Protein AF-A0A8J2LEB0-F1 (afdb_monomer_lite)

Secondary structure (DSSP, 8-state):
-------SSS-HHHHHHHHHHHTHHHHHHHHHH-GGGGGGPPPHHHHHHHHHHHHHH-

Structure (mmCIF, N/CA/C/O backbone):
data_AF-A0A8J2LEB0-F1
#
_entry.id   AF-A0A8J2LEB0-F1
#
loop_
_atom_site.group_PDB
_atom_site.id
_atom_site.type_symbol
_atom_site.label_atom_id
_atom_site.label_alt_id
_atom_site.label_comp_id
_atom_site.label_asym_id
_atom_site.label_entity_id
_atom_site.label_seq_id
_atom_site.pdbx_PDB_ins_code
_atom_site.Cartn_x
_atom_site.Cartn_y
_atom_site.Cartn_z
_atom_site.occupancy
_atom_site.B_iso_or_equiv
_atom_site.auth_seq_id
_atom_site.auth_comp_id
_atom_site.auth_asym_id
_atom_site.auth_atom_id
_atom_site.pdbx_PDB_model_num
ATOM 1 N N . MET A 1 1 ? 10.990 -2.885 -25.496 1.00 37.41 1 MET A N 1
ATOM 2 C CA . MET A 1 1 ? 11.161 -3.816 -24.364 1.00 37.41 1 MET A CA 1
ATOM 3 C C . MET A 1 1 ? 12.336 -3.293 -23.554 1.00 37.41 1 MET A C 1
ATOM 5 O O . MET A 1 1 ? 13.473 -3.507 -23.950 1.00 37.41 1 MET A O 1
ATOM 9 N N . LEU A 1 2 ? 12.065 -2.463 -22.544 1.00 43.34 2 LEU A N 1
ATOM 10 C CA . LEU A 1 2 ? 13.106 -1.956 -21.650 1.00 43.34 2 LEU A CA 1
ATOM 11 C C . LEU A 1 2 ? 13.567 -3.135 -20.794 1.00 43.34 2 LEU A C 1
ATOM 13 O O . LEU A 1 2 ? 12.767 -3.761 -20.104 1.00 43.34 2 LEU A O 1
ATOM 17 N N . ILE A 1 3 ? 14.836 -3.507 -20.924 1.00 48.91 3 ILE A N 1
ATOM 18 C CA . ILE A 1 3 ? 15.445 -4.529 -20.078 1.00 48.91 3 ILE A CA 1
ATOM 19 C C . ILE A 1 3 ? 15.486 -3.930 -18.668 1.00 48.91 3 ILE A C 1
ATOM 21 O O . ILE A 1 3 ? 16.102 -2.888 -18.464 1.00 48.91 3 ILE A O 1
ATOM 25 N N . SER A 1 4 ? 14.784 -4.544 -17.711 1.00 53.81 4 SER A N 1
ATOM 26 C CA . SER A 1 4 ? 14.832 -4.123 -16.309 1.00 53.81 4 SER A CA 1
ATOM 27 C C . SER A 1 4 ? 16.248 -4.355 -15.780 1.00 53.81 4 SER A C 1
ATOM 29 O O . SER A 1 4 ? 16.631 -5.483 -15.472 1.00 53.81 4 SER A O 1
ATOM 31 N N . ASP A 1 5 ? 17.038 -3.285 -15.696 1.00 56.09 5 ASP A N 1
ATOM 32 C CA . ASP A 1 5 ? 18.448 -3.319 -15.281 1.00 56.09 5 ASP A CA 1
ATOM 33 C C . ASP A 1 5 ? 18.655 -3.750 -13.816 1.00 56.09 5 ASP A C 1
ATOM 35 O O . ASP A 1 5 ? 19.785 -3.934 -13.357 1.00 56.09 5 ASP A O 1
ATOM 39 N N . SER A 1 6 ? 17.588 -3.944 -13.036 1.00 57.25 6 SER A N 1
ATOM 40 C CA . SER A 1 6 ? 17.711 -4.165 -11.599 1.00 57.25 6 SER A CA 1
ATOM 41 C C . SER A 1 6 ? 17.491 -5.612 -11.166 1.00 57.25 6 SER A C 1
ATOM 43 O O . SER A 1 6 ? 16.385 -6.068 -10.875 1.00 57.25 6 SER A O 1
ATOM 45 N N . LYS A 1 7 ? 18.598 -6.338 -10.987 1.00 56.41 7 LYS A N 1
ATOM 46 C CA . LYS A 1 7 ? 18.625 -7.594 -10.222 1.00 56.41 7 LYS A CA 1
ATOM 47 C C . LYS A 1 7 ? 18.231 -7.337 -8.760 1.00 56.41 7 LYS A C 1
ATOM 49 O O . LYS A 1 7 ? 19.096 -7.098 -7.927 1.00 56.41 7 LYS A O 1
ATOM 54 N N . VAL A 1 8 ? 16.932 -7.396 -8.457 1.00 53.06 8 VAL A N 1
ATOM 55 C CA . VAL A 1 8 ? 16.266 -7.580 -7.144 1.00 53.06 8 VAL A CA 1
ATOM 56 C C . VAL A 1 8 ? 16.555 -6.546 -6.028 1.00 53.06 8 VAL A C 1
ATOM 58 O O . VAL A 1 8 ? 15.636 -6.216 -5.285 1.00 53.06 8 VAL A O 1
ATOM 61 N N . ARG A 1 9 ? 17.753 -5.952 -5.908 1.00 52.91 9 ARG A N 1
ATOM 62 C CA . ARG A 1 9 ? 18.088 -4.929 -4.891 1.00 52.91 9 ARG A CA 1
ATOM 63 C C . ARG A 1 9 ? 17.473 -3.553 -5.156 1.00 52.91 9 ARG A C 1
ATOM 65 O O . ARG A 1 9 ? 17.272 -2.820 -4.197 1.00 52.91 9 ARG A O 1
ATOM 72 N N . TRP A 1 10 ? 17.177 -3.204 -6.411 1.00 54.44 10 TRP A N 1
ATOM 73 C CA . TRP A 1 10 ? 16.664 -1.868 -6.771 1.00 54.44 10 TRP A CA 1
ATOM 74 C C . TRP A 1 10 ? 15.178 -1.864 -7.154 1.00 54.44 10 TRP A C 1
ATOM 76 O O . TRP A 1 10 ? 14.625 -0.807 -7.423 1.00 54.44 10 TRP A O 1
ATOM 86 N N . ASN A 1 11 ? 14.512 -3.025 -7.115 1.00 74.12 11 ASN A N 1
ATOM 87 C CA . ASN A 1 11 ? 13.075 -3.143 -7.388 1.00 74.12 11 ASN A CA 1
ATOM 88 C C . ASN A 1 11 ? 12.235 -3.263 -6.102 1.00 74.12 11 ASN A C 1
ATOM 90 O O . ASN A 1 11 ? 11.069 -3.653 -6.133 1.00 74.12 11 ASN A O 1
ATOM 94 N N . SER A 1 12 ? 12.831 -2.955 -4.945 1.00 80.31 12 SER A N 1
ATOM 95 C CA . SER A 1 12 ? 12.170 -3.010 -3.636 1.00 80.31 12 SER A CA 1
ATOM 96 C C . SER A 1 12 ? 10.967 -2.074 -3.573 1.00 80.31 12 SER A C 1
ATOM 98 O O . SER A 1 12 ? 9.915 -2.486 -3.094 1.00 80.31 12 SER A O 1
ATOM 100 N N . SER A 1 13 ? 11.083 -0.862 -4.120 1.00 84.94 13 SER A N 1
ATOM 101 C CA . SER A 1 13 ? 9.982 0.102 -4.188 1.00 84.94 13 SER A CA 1
ATOM 102 C C . SER A 1 13 ? 8.842 -0.389 -5.081 1.00 84.94 13 SER A C 1
ATOM 104 O O . SER A 1 13 ? 7.697 -0.387 -4.639 1.00 84.94 13 SER A O 1
ATOM 106 N N . TYR A 1 14 ? 9.139 -0.885 -6.287 1.00 88.06 14 TYR A N 1
ATOM 107 C CA . TYR A 1 14 ? 8.134 -1.489 -7.170 1.00 88.06 14 TYR A CA 1
ATOM 108 C C . TYR A 1 14 ? 7.406 -2.649 -6.479 1.00 88.06 14 TYR A C 1
ATOM 110 O O . TYR A 1 14 ? 6.179 -2.648 -6.378 1.00 88.06 14 TYR A O 1
ATOM 118 N N . ASN A 1 15 ? 8.163 -3.598 -5.919 1.00 88.12 15 ASN A N 1
ATOM 119 C CA . ASN A 1 15 ? 7.607 -4.753 -5.219 1.00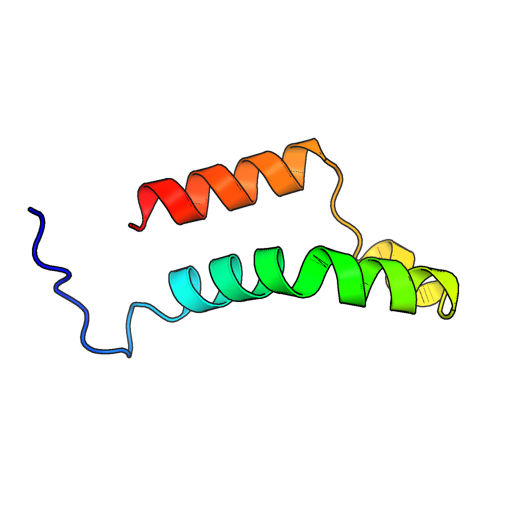 88.12 15 ASN A CA 1
ATOM 120 C C . ASN A 1 15 ? 6.774 -4.336 -4.001 1.00 88.12 15 ASN A C 1
ATOM 122 O O . ASN A 1 15 ? 5.723 -4.921 -3.758 1.00 88.12 15 ASN A O 1
ATOM 126 N N . MET A 1 16 ? 7.206 -3.316 -3.255 1.00 89.25 16 MET A N 1
ATOM 127 C CA . MET A 1 16 ? 6.461 -2.773 -2.121 1.00 89.25 16 MET A CA 1
ATOM 128 C C . MET A 1 16 ? 5.120 -2.189 -2.570 1.00 89.25 16 MET A C 1
ATOM 130 O O . MET A 1 16 ? 4.092 -2.542 -1.997 1.00 89.25 16 MET A O 1
ATOM 134 N N . PHE A 1 17 ? 5.100 -1.336 -3.598 1.00 91.25 17 PHE A N 1
ATOM 135 C CA . PHE A 1 17 ? 3.856 -0.736 -4.088 1.00 91.25 17 PHE A CA 1
ATOM 136 C C . PHE A 1 17 ? 2.919 -1.773 -4.710 1.00 91.25 17 PHE A C 1
ATOM 138 O O . PHE A 1 17 ? 1.713 -1.744 -4.461 1.00 91.25 17 PHE A O 1
ATOM 145 N N . LYS A 1 18 ? 3.464 -2.747 -5.442 1.00 92.19 18 LYS A N 1
ATOM 146 C CA . LYS A 1 18 ? 2.694 -3.878 -5.963 1.00 92.19 18 LYS A CA 1
ATOM 147 C C . LYS A 1 18 ? 2.049 -4.680 -4.830 1.00 92.19 18 LYS A C 1
ATOM 149 O O . LYS A 1 18 ? 0.840 -4.907 -4.842 1.00 92.19 18 LYS A O 1
ATOM 154 N N . ARG A 1 19 ? 2.829 -5.016 -3.797 1.00 92.56 19 ARG A N 1
ATOM 155 C CA . ARG A 1 19 ? 2.350 -5.724 -2.602 1.00 92.56 19 ARG A CA 1
ATOM 156 C C . ARG A 1 19 ? 1.298 -4.919 -1.837 1.00 92.56 19 ARG A C 1
ATOM 158 O O . ARG A 1 19 ? 0.320 -5.490 -1.370 1.00 92.56 19 ARG A O 1
ATOM 165 N N . LEU A 1 20 ? 1.470 -3.601 -1.728 1.00 92.88 20 LEU A N 1
ATOM 166 C CA . LEU A 1 20 ? 0.501 -2.700 -1.101 1.00 92.88 20 LEU A CA 1
ATOM 167 C C . LEU A 1 20 ? -0.867 -2.782 -1.801 1.00 92.88 20 LEU A C 1
ATOM 169 O O . LEU A 1 20 ? -1.890 -2.905 -1.131 1.00 92.88 20 LEU A O 1
ATOM 173 N N . ILE A 1 21 ? -0.888 -2.771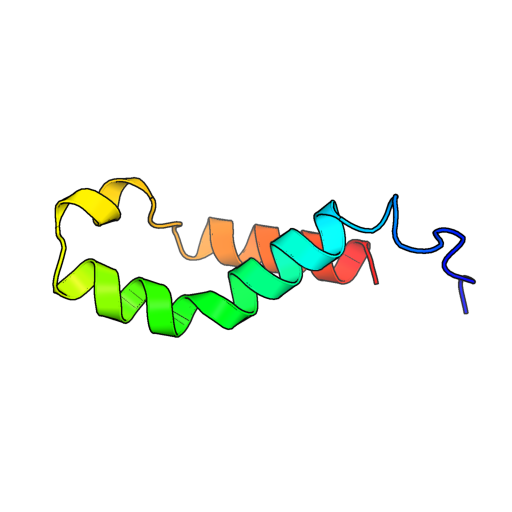 -3.140 1.00 93.94 21 ILE A N 1
ATOM 174 C CA . ILE A 1 21 ? -2.121 -2.911 -3.933 1.00 93.94 21 ILE A CA 1
ATOM 175 C C . ILE A 1 21 ? -2.768 -4.285 -3.711 1.00 93.94 21 ILE A C 1
ATOM 177 O O . ILE A 1 21 ? -3.981 -4.359 -3.506 1.00 93.94 21 ILE A O 1
ATOM 181 N N . GLU A 1 22 ? -1.980 -5.365 -3.726 1.00 94.81 22 GLU A N 1
ATOM 182 C CA . GLU A 1 22 ? -2.461 -6.735 -3.479 1.00 94.81 22 GLU A CA 1
ATOM 183 C C . GLU A 1 22 ? -3.099 -6.881 -2.087 1.00 94.81 22 GLU A C 1
ATOM 185 O O . GLU A 1 22 ? -4.128 -7.542 -1.927 1.00 94.81 22 GLU A O 1
ATOM 190 N N . LEU A 1 23 ? -2.514 -6.228 -1.079 1.00 94.69 23 LEU A N 1
ATOM 191 C CA . LEU A 1 23 ? -2.942 -6.311 0.317 1.00 94.69 23 LEU A CA 1
ATOM 192 C C . LEU A 1 23 ? -4.078 -5.352 0.688 1.00 94.69 23 LEU A C 1
ATOM 194 O O . LEU A 1 23 ? -4.561 -5.419 1.819 1.00 94.69 23 LEU A O 1
ATOM 198 N N . ARG A 1 24 ? -4.561 -4.513 -0.238 1.00 94.25 24 ARG A N 1
ATOM 199 C CA . ARG A 1 24 ? -5.628 -3.535 0.033 1.00 94.25 24 ARG A CA 1
ATOM 200 C C . ARG A 1 24 ? -6.866 -4.168 0.672 1.00 94.25 24 ARG A C 1
ATOM 202 O O . ARG A 1 24 ? -7.289 -3.740 1.740 1.00 94.25 24 ARG A O 1
ATOM 209 N N . LYS A 1 25 ? -7.437 -5.204 0.047 1.00 92.94 25 LYS A N 1
ATOM 210 C CA . LYS A 1 25 ? -8.668 -5.856 0.538 1.00 92.94 25 LYS A CA 1
ATOM 211 C C . LYS A 1 25 ? -8.478 -6.517 1.916 1.00 92.94 25 LYS A C 1
ATOM 213 O O . LYS A 1 25 ? -9.313 -6.282 2.788 1.00 92.94 25 LYS A O 1
ATOM 218 N N . PRO A 1 26 ? -7.411 -7.311 2.151 1.00 93.50 26 PRO A N 1
ATOM 219 C CA . PRO A 1 26 ? -7.097 -7.810 3.490 1.00 93.50 26 PRO A CA 1
ATOM 220 C C . PRO A 1 26 ? -6.940 -6.697 4.530 1.00 93.50 26 PRO A C 1
ATOM 222 O O . PRO A 1 26 ? -7.487 -6.802 5.623 1.00 93.50 26 PRO A O 1
ATOM 225 N N . PHE A 1 27 ? -6.236 -5.615 4.188 1.00 91.94 27 PHE A N 1
ATOM 226 C CA . PHE A 1 27 ? -6.015 -4.499 5.102 1.00 91.94 27 PHE A CA 1
ATOM 227 C C . PHE A 1 27 ? -7.322 -3.782 5.466 1.00 91.94 27 PHE A C 1
ATOM 229 O O . PHE A 1 27 ? -7.588 -3.557 6.644 1.00 91.94 27 PHE A O 1
ATOM 236 N N . GLU A 1 28 ? -8.184 -3.507 4.484 1.00 92.19 28 GLU A N 1
ATOM 237 C CA . GLU A 1 28 ? -9.514 -2.928 4.714 1.00 92.19 28 GLU A CA 1
ATOM 238 C C . GLU A 1 28 ? -10.380 -3.814 5.628 1.00 92.19 28 GLU A C 1
ATOM 240 O O . GLU A 1 28 ? -11.163 -3.297 6.425 1.00 92.19 28 GLU A O 1
ATOM 245 N N . ALA A 1 29 ? -10.240 -5.143 5.552 1.00 92.56 29 ALA A N 1
ATOM 246 C CA . ALA A 1 29 ? -10.935 -6.062 6.452 1.00 92.56 29 ALA A CA 1
ATOM 247 C C . ALA A 1 29 ? -10.420 -5.956 7.899 1.00 92.56 29 ALA A C 1
ATOM 249 O O . ALA A 1 29 ? -11.229 -5.849 8.819 1.00 92.56 29 ALA A O 1
ATOM 250 N N . ILE A 1 30 ? -9.098 -5.914 8.101 1.00 93.31 30 ILE A N 1
ATOM 251 C CA . ILE A 1 30 ? -8.482 -5.765 9.434 1.00 93.31 30 ILE A CA 1
ATOM 252 C C . ILE A 1 30 ? -8.810 -4.389 10.033 1.00 93.31 30 ILE A C 1
ATOM 254 O O . ILE A 1 30 ? -9.104 -4.272 11.222 1.00 93.31 30 ILE A O 1
ATOM 258 N N . GLN A 1 31 ? -8.841 -3.340 9.211 1.00 92.25 31 GLN A N 1
ATOM 259 C CA . GLN A 1 31 ? -9.197 -1.989 9.645 1.00 92.25 31 GLN A CA 1
ATOM 260 C C . GLN A 1 31 ? -10.619 -1.912 10.227 1.00 92.25 31 GLN A C 1
ATOM 262 O O . GLN A 1 31 ? -10.870 -1.109 11.126 1.00 92.25 31 GLN A O 1
ATOM 267 N N . ARG A 1 32 ? -11.555 -2.751 9.756 1.00 89.19 32 ARG A N 1
ATOM 268 C CA . ARG A 1 32 ? -12.913 -2.825 10.329 1.00 89.19 32 ARG A CA 1
ATOM 269 C C . ARG A 1 32 ? -12.913 -3.380 11.753 1.00 89.19 32 ARG A C 1
ATOM 271 O O . ARG A 1 32 ? -13.746 -2.956 12.547 1.00 89.19 32 ARG A O 1
ATOM 278 N N . SER A 1 33 ? -12.001 -4.300 12.076 1.00 92.06 33 SER A N 1
ATOM 279 C CA . SER A 1 33 ? -11.838 -4.839 13.434 1.00 92.06 33 SER A CA 1
ATOM 280 C C . SER A 1 33 ? -10.964 -3.959 14.331 1.00 92.06 33 SER A C 1
ATOM 282 O O . SER A 1 33 ? -11.212 -3.876 15.530 1.00 92.06 33 SER A O 1
ATOM 284 N N . GLU A 1 34 ? -9.975 -3.261 13.768 1.00 93.69 34 GLU A N 1
ATOM 285 C CA . GLU A 1 34 ? -9.035 -2.427 14.517 1.00 93.69 34 GLU A CA 1
ATOM 286 C C . GLU A 1 34 ? -9.114 -0.960 14.092 1.00 93.69 34 GLU A C 1
ATOM 288 O O . GLU A 1 34 ? -8.406 -0.492 13.197 1.00 93.69 34 GLU A O 1
ATOM 293 N N . ARG A 1 35 ? -9.941 -0.186 14.806 1.00 88.00 35 ARG A N 1
ATOM 294 C CA . ARG A 1 35 ? -10.170 1.235 14.494 1.00 88.00 35 ARG A CA 1
ATOM 295 C C . ARG A 1 35 ? -8.889 2.077 14.498 1.00 88.00 35 ARG A C 1
ATOM 297 O O . ARG A 1 35 ? -8.821 3.067 13.782 1.00 88.00 35 ARG A O 1
ATOM 304 N N . ILE A 1 36 ? -7.867 1.696 15.271 1.00 93.19 36 ILE A N 1
ATOM 305 C CA . ILE A 1 36 ? -6.577 2.408 15.316 1.00 93.19 36 ILE A CA 1
ATOM 306 C C . ILE A 1 36 ? -5.852 2.412 13.963 1.00 93.19 36 ILE A C 1
ATOM 308 O O . ILE A 1 36 ? -5.054 3.313 13.700 1.00 93.19 36 ILE A O 1
ATOM 312 N N . LEU A 1 37 ? -6.149 1.444 13.093 1.00 91.19 37 LEU A N 1
ATOM 313 C CA . LEU A 1 37 ? -5.531 1.331 11.779 1.00 91.19 37 LEU A CA 1
ATOM 314 C C . LEU A 1 37 ? -6.112 2.309 10.757 1.00 91.19 37 LEU A C 1
ATOM 316 O O . LEU A 1 37 ? -5.506 2.511 9.708 1.00 91.19 37 LEU A O 1
ATOM 320 N N . SER A 1 38 ? -7.231 2.979 11.059 1.00 89.50 38 SER A N 1
ATOM 321 C CA . SER A 1 38 ? -7.846 3.936 10.134 1.00 89.50 38 SER A CA 1
ATOM 322 C C . SER A 1 38 ? -6.942 5.118 9.794 1.00 89.50 38 SER A C 1
ATOM 324 O O . SER A 1 38 ? -7.082 5.709 8.735 1.00 89.50 38 SER A O 1
ATOM 326 N N . LYS A 1 39 ? -5.980 5.456 10.659 1.00 91.81 39 LYS A N 1
ATOM 327 C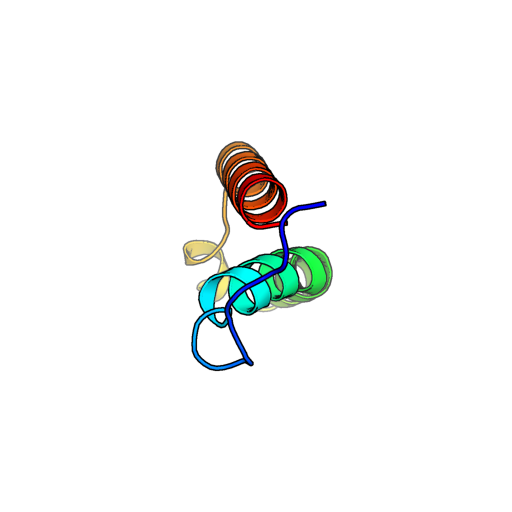 CA . LYS A 1 39 ? -4.988 6.507 10.377 1.00 91.81 39 LYS A CA 1
ATOM 328 C C . LYS A 1 39 ? -3.989 6.131 9.274 1.00 91.81 39 LYS A C 1
ATOM 330 O O . LYS A 1 39 ? -3.270 6.999 8.800 1.00 91.81 39 LYS A O 1
ATOM 335 N N . TYR A 1 40 ? -3.922 4.851 8.904 1.00 91.00 40 TYR A N 1
ATOM 336 C CA . TYR A 1 40 ? -3.067 4.339 7.832 1.00 91.00 40 TYR A CA 1
ATOM 337 C C . TYR A 1 40 ? -3.851 4.061 6.541 1.00 91.00 40 TYR A C 1
ATOM 339 O O . TYR A 1 40 ? -3.289 3.512 5.595 1.00 91.00 40 TYR A O 1
ATOM 347 N N . SER A 1 41 ? -5.145 4.396 6.487 1.00 90.94 41 SER A N 1
ATOM 348 C CA . SER A 1 41 ? -5.931 4.223 5.268 1.00 90.94 41 SER A CA 1
ATOM 349 C C . SER A 1 41 ? -5.608 5.313 4.258 1.00 90.94 41 SER A C 1
ATOM 351 O O . SER A 1 41 ? -5.607 6.493 4.602 1.00 90.94 41 SER A O 1
ATOM 3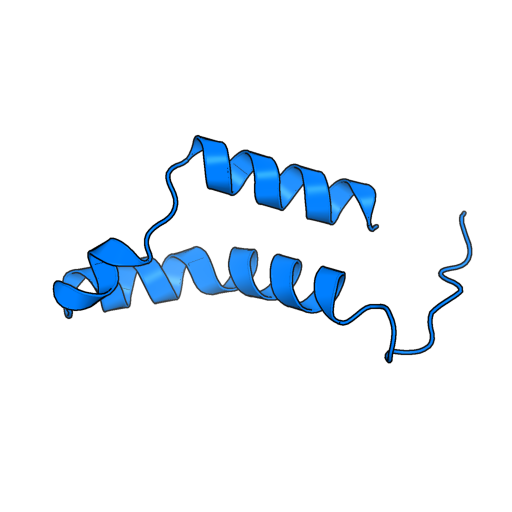53 N N . LEU A 1 42 ? -5.418 4.909 3.010 1.00 92.75 42 LEU A N 1
ATOM 354 C CA . LEU A 1 42 ? -5.323 5.821 1.879 1.00 92.75 42 LEU A CA 1
ATOM 355 C C . LEU A 1 42 ? -6.719 6.124 1.325 1.00 92.75 42 LEU A C 1
ATOM 357 O O . LEU A 1 42 ? -7.585 5.246 1.263 1.00 92.75 42 LEU A O 1
ATOM 361 N N . SER A 1 43 ? -6.912 7.358 0.877 1.00 94.62 43 SER A N 1
ATOM 362 C CA . SER A 1 43 ? -8.033 7.763 0.032 1.00 94.62 43 SER A CA 1
ATOM 363 C C . SER A 1 43 ? -7.976 7.077 -1.335 1.00 94.62 43 SER A C 1
ATOM 365 O O . SER A 1 43 ? -6.935 6.586 -1.778 1.00 94.62 43 SER A O 1
ATOM 367 N N . GLU A 1 44 ? -9.099 7.065 -2.057 1.00 94.06 44 GLU A N 1
ATOM 368 C CA . GLU A 1 44 ? -9.130 6.461 -3.393 1.00 94.06 44 GLU A CA 1
ATOM 369 C C . GLU A 1 44 ? -8.182 7.177 -4.369 1.00 94.06 44 GLU A C 1
ATOM 371 O O . GLU A 1 44 ? -7.500 6.517 -5.146 1.00 94.06 44 GLU A O 1
ATOM 376 N N . SER A 1 45 ? -8.056 8.505 -4.291 1.00 96.50 45 SER A N 1
ATOM 377 C CA . SER A 1 45 ? -7.102 9.264 -5.110 1.00 96.50 45 SER A CA 1
ATOM 378 C C . SER A 1 45 ? -5.647 8.871 -4.846 1.00 96.50 45 SER A C 1
ATOM 380 O O . SER A 1 45 ? -4.863 8.756 -5.786 1.00 96.50 45 SER A O 1
ATOM 382 N N . GLU A 1 46 ? -5.285 8.610 -3.589 1.00 95.75 46 GLU A N 1
ATOM 383 C CA . GLU A 1 46 ? -3.943 8.136 -3.231 1.00 95.75 46 GLU A CA 1
ATOM 384 C C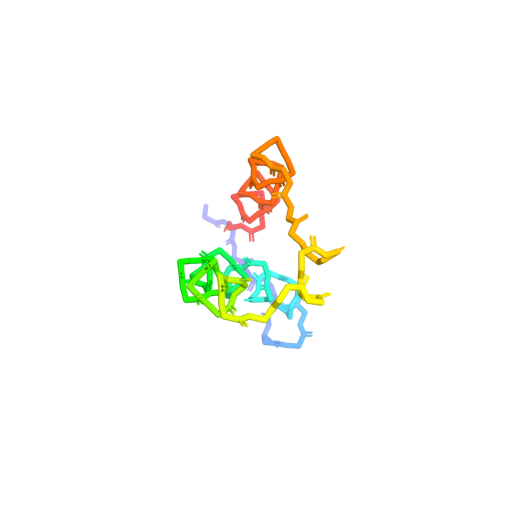 . GLU A 1 46 ? -3.710 6.709 -3.740 1.00 95.75 46 GLU A C 1
ATOM 386 O O . GLU A 1 46 ? -2.637 6.407 -4.260 1.00 95.75 46 GLU A O 1
ATOM 391 N N . TRP A 1 47 ? -4.727 5.842 -3.694 1.00 95.62 47 TRP A N 1
ATOM 392 C CA . TRP A 1 47 ? -4.657 4.520 -4.322 1.00 95.62 47 TRP A CA 1
ATOM 393 C C . TRP A 1 47 ? -4.445 4.595 -5.833 1.00 95.62 47 TRP A C 1
ATOM 395 O O . TRP A 1 47 ? -3.650 3.824 -6.372 1.00 95.62 47 TRP A O 1
ATOM 405 N N . GLN A 1 48 ? -5.129 5.510 -6.522 1.00 96.06 48 GLN A N 1
ATOM 406 C CA . GLN A 1 48 ? -4.923 5.722 -7.956 1.00 96.06 48 GLN A CA 1
ATOM 407 C C . GLN A 1 48 ? -3.507 6.223 -8.246 1.00 96.06 48 GLN A C 1
ATOM 409 O O . GLN A 1 48 ? -2.864 5.731 -9.171 1.00 96.06 48 GLN A O 1
ATOM 414 N N . PHE A 1 49 ? -2.973 7.121 -7.416 1.00 95.50 49 PHE A N 1
ATOM 415 C CA . PHE A 1 49 ? -1.582 7.551 -7.529 1.00 95.50 49 PHE A CA 1
ATOM 416 C C . PHE A 1 49 ? -0.599 6.381 -7.375 1.00 95.50 49 PHE A C 1
ATOM 418 O O . PHE A 1 49 ? 0.285 6.213 -8.213 1.00 95.50 49 PHE A O 1
ATOM 425 N N . VAL A 1 50 ? -0.784 5.517 -6.370 1.00 93.75 50 VAL A N 1
ATOM 426 C CA . VAL A 1 50 ? 0.062 4.325 -6.189 1.00 93.75 50 VAL A CA 1
ATOM 427 C C . VAL A 1 50 ? 0.007 3.405 -7.414 1.00 93.75 50 VAL A C 1
ATOM 429 O O . VAL A 1 50 ? 1.047 2.912 -7.848 1.00 93.75 50 VAL A O 1
ATOM 432 N N . ARG A 1 51 ? -1.173 3.201 -8.017 1.00 94.88 51 ARG A N 1
ATOM 433 C CA . ARG A 1 51 ? -1.304 2.420 -9.263 1.00 94.88 51 ARG A CA 1
ATOM 434 C C . ARG A 1 51 ? -0.514 3.045 -10.409 1.00 94.88 51 ARG A C 1
ATOM 436 O O . ARG A 1 51 ? 0.186 2.324 -11.113 1.00 94.88 51 ARG A O 1
ATOM 443 N N . SER A 1 52 ? -0.579 4.365 -10.565 1.00 94.44 52 SER A N 1
ATOM 444 C CA . SER A 1 52 ? 0.200 5.085 -11.577 1.00 94.44 52 SER A CA 1
ATOM 445 C C . SER A 1 52 ? 1.706 4.924 -11.372 1.00 94.44 52 SER A C 1
ATOM 447 O O . SER A 1 52 ? 2.428 4.724 -12.343 1.00 94.44 52 SER A O 1
ATOM 449 N N . VAL A 1 53 ? 2.182 4.950 -10.120 1.00 90.75 53 VAL A N 1
ATOM 450 C CA . VAL A 1 53 ? 3.598 4.707 -9.794 1.00 90.75 53 VAL A CA 1
ATOM 451 C C . VAL A 1 53 ? 4.015 3.286 -10.163 1.00 90.75 53 VAL A C 1
ATOM 453 O O . VAL A 1 53 ? 5.065 3.112 -10.769 1.00 90.75 53 VAL A O 1
ATOM 456 N N . VAL A 1 54 ? 3.204 2.272 -9.842 1.00 90.81 54 VAL A N 1
ATOM 457 C CA . VAL A 1 54 ? 3.508 0.884 -10.231 1.00 90.81 54 VAL A CA 1
ATOM 458 C C . VAL A 1 54 ? 3.574 0.754 -11.748 1.00 90.81 54 VAL A C 1
ATOM 460 O O . VAL A 1 54 ? 4.568 0.241 -12.240 1.00 90.81 54 VAL A O 1
ATOM 463 N N . ASN A 1 55 ? 2.591 1.287 -12.478 1.00 88.81 55 ASN A N 1
ATOM 464 C CA . ASN A 1 55 ? 2.563 1.233 -13.944 1.00 88.81 55 ASN A CA 1
ATOM 465 C C . ASN A 1 55 ? 3.753 1.956 -14.595 1.00 88.81 55 ASN A C 1
ATOM 467 O O . ASN A 1 55 ? 4.187 1.566 -15.669 1.00 88.81 55 ASN A O 1
ATOM 471 N N . PHE A 1 56 ? 4.260 3.025 -13.975 1.00 88.06 56 PHE A N 1
ATOM 472 C CA . PHE A 1 56 ? 5.448 3.734 -14.454 1.00 88.06 56 PHE A CA 1
ATOM 473 C C . PHE A 1 56 ? 6.743 2.931 -14.245 1.00 88.06 56 PHE A C 1
ATOM 475 O O . PHE A 1 56 ? 7.709 3.120 -14.979 1.00 88.06 56 PHE A O 1
ATOM 482 N N . LEU A 1 57 ? 6.774 2.077 -13.220 1.00 82.25 57 LEU A N 1
ATOM 483 C CA . LEU A 1 57 ? 7.928 1.255 -12.857 1.00 82.25 57 LEU A CA 1
ATOM 484 C C . LEU A 1 57 ? 7.948 -0.121 -13.557 1.00 82.25 57 LEU A C 1
ATOM 486 O O . LEU A 1 57 ? 8.945 -0.832 -13.413 1.00 82.25 57 LEU A O 1
ATOM 490 N N . GLU A 1 58 ? 6.875 -0.503 -14.266 1.00 76.50 58 GLU A N 1
ATOM 491 C CA . GLU A 1 58 ? 6.801 -1.704 -15.128 1.00 76.50 58 GLU A CA 1
ATOM 492 C C . GLU A 1 58 ? 7.455 -1.490 -16.497 1.00 76.50 58 GLU A C 1
ATOM 494 O O . GLU A 1 58 ? 8.137 -2.439 -16.955 1.00 76.50 58 GLU A O 1
#

Radius of gyrati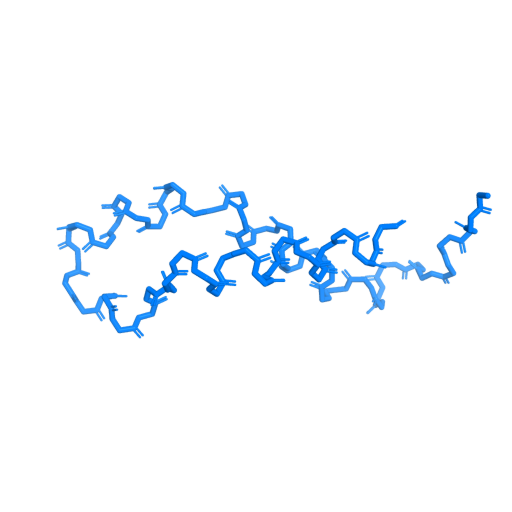on: 14.0 Å; chains: 1; bounding box: 32×17×40 Å

Organism: NCBI:txid39272

pLDDT: mean 84.23, std 15.79, range [37.41, 96.5]

Foldseek 3Di:
DPDPPDDPPPCPLLVVLVVCLVCLVVLVVVCVVPVVCPVVDDDVVVNVVSVVVNVVSD

Sequence (58 aa):
MLISDSKVRWNSSYNMFKRLIELRKPFEAIQRSERILSKYSLSESEWQFVRSVVNFLE